Protein AF-H1PM80-F1 (afdb_monomer)

Foldseek 3Di:
DPVPPVVVVVVVVVVVVVVVVVVVVVVVVVVVVVVVVVVVLVLLLLCLVPVVQKFKAFPVRHTCSVVLCVVCVVCVVVSNCPVSSVCCVVRVIDIDGPPVPPD

Solvent-accessible surface area (backbone atoms only — not comparable to full-atom values): 5872 Å² total; per-residue (Å²): 138,74,79,66,58,63,53,51,51,51,48,54,51,51,52,49,53,52,51,51,53,52,50,52,55,51,48,53,52,52,51,52,51,52,52,51,51,52,52,52,45,52,52,50,52,48,31,72,76,39,54,89,46,32,46,32,22,42,73,85,68,48,80,38,40,68,62,53,44,69,76,38,46,75,40,47,77,69,71,46,48,65,65,59,55,48,50,35,61,77,60,49,40,47,78,49,65,67,71,76,78,84,119

Structure (mmCIF, N/CA/C/O backbone):
data_AF-H1PM80-F1
#
_entry.id   AF-H1PM80-F1
#
loop_
_atom_site.group_PDB
_atom_site.id
_atom_site.type_symbol
_atom_site.label_atom_id
_atom_site.label_alt_id
_atom_site.label_comp_id
_atom_site.label_asym_id
_atom_site.label_entity_id
_atom_site.label_seq_id
_atom_site.pdbx_PDB_ins_code
_atom_site.Cartn_x
_atom_site.Cartn_y
_atom_site.Cartn_z
_atom_site.occupancy
_atom_site.B_iso_or_equiv
_atom_site.auth_seq_id
_atom_site.auth_comp_id
_atom_site.auth_asym_id
_atom_site.auth_atom_id
_atom_site.pdbx_PDB_model_num
ATOM 1 N N . MET A 1 1 ? -25.884 12.004 51.070 1.00 46.03 1 MET A N 1
ATOM 2 C CA . MET A 1 1 ? -24.832 11.660 50.081 1.00 46.03 1 MET A CA 1
ATOM 3 C C . MET A 1 1 ? -25.116 12.346 48.738 1.00 46.03 1 MET A C 1
ATOM 5 O O . MET A 1 1 ? -25.887 11.815 47.956 1.00 46.03 1 MET A O 1
ATOM 9 N N . LYS A 1 2 ? -24.551 13.535 48.461 1.00 52.75 2 LYS A N 1
ATOM 10 C CA . LYS A 1 2 ? -24.716 14.250 47.164 1.00 52.75 2 LYS A CA 1
ATOM 11 C C . LYS A 1 2 ? -23.446 14.270 46.290 1.00 52.75 2 LYS A C 1
ATOM 13 O O . LYS A 1 2 ? -23.521 14.591 45.111 1.00 52.75 2 LYS A O 1
ATOM 18 N N . TYR A 1 3 ? -22.309 13.826 46.830 1.00 51.31 3 TYR A N 1
ATOM 19 C CA . TYR A 1 3 ? -20.995 13.819 46.166 1.00 51.31 3 TYR A CA 1
ATOM 20 C C . TYR A 1 3 ? -20.834 12.791 45.032 1.00 51.31 3 TYR A C 1
ATOM 22 O O . TYR A 1 3 ? -19.807 12.770 44.364 1.00 51.31 3 TYR A O 1
ATOM 30 N N . ASN A 1 4 ? -21.828 11.930 44.798 1.00 59.44 4 ASN A N 1
ATOM 31 C CA . ASN A 1 4 ? -21.671 10.769 43.919 1.00 59.44 4 ASN A CA 1
ATOM 32 C C . ASN A 1 4 ? -22.253 10.970 42.508 1.00 59.44 4 ASN A C 1
ATOM 34 O O . ASN A 1 4 ? -21.881 10.250 41.590 1.00 59.44 4 ASN A O 1
ATOM 38 N N . LEU A 1 5 ? -23.157 11.937 42.303 1.00 55.44 5 LEU A N 1
ATOM 39 C CA . LEU A 1 5 ? -23.826 12.122 41.006 1.00 55.44 5 LEU A CA 1
ATOM 40 C C . LEU A 1 5 ? -23.085 13.115 40.099 1.00 55.44 5 LEU A C 1
ATOM 42 O O . LEU A 1 5 ? -22.876 12.832 38.922 1.00 55.44 5 LEU A O 1
ATOM 46 N N . VAL A 1 6 ? -22.644 14.248 40.661 1.00 58.69 6 VAL A N 1
ATOM 47 C CA . VAL A 1 6 ? -21.891 15.291 39.936 1.00 58.69 6 VAL A CA 1
ATOM 48 C C . VAL A 1 6 ? -20.535 14.747 39.477 1.00 58.69 6 VAL A C 1
ATOM 50 O O . VAL A 1 6 ? -20.173 14.883 38.314 1.00 58.69 6 VAL A O 1
ATOM 53 N N . THR A 1 7 ? -19.837 14.014 40.346 1.00 63.66 7 THR A N 1
ATOM 54 C CA . THR A 1 7 ? -18.532 13.404 40.049 1.00 63.66 7 THR A CA 1
ATOM 55 C C . THR A 1 7 ? -18.627 12.336 38.954 1.00 63.66 7 THR A C 1
ATOM 57 O O . THR A 1 7 ? -17.814 12.331 38.037 1.00 63.66 7 THR A O 1
ATOM 60 N N . LYS A 1 8 ? -19.661 11.479 38.972 1.00 67.19 8 LYS A N 1
ATOM 61 C CA . LYS A 1 8 ? -19.893 10.471 37.917 1.00 67.19 8 LYS A CA 1
ATOM 62 C C . LYS A 1 8 ? -20.221 11.098 36.562 1.00 67.19 8 LYS A C 1
ATOM 64 O O . LYS A 1 8 ? -19.705 10.639 35.548 1.00 67.19 8 LYS A O 1
ATOM 69 N N . LYS A 1 9 ? -21.044 12.154 36.539 1.00 72.19 9 LYS A N 1
ATOM 70 C CA . LYS A 1 9 ? -21.349 12.907 35.311 1.00 72.19 9 LYS A CA 1
ATOM 71 C C . LYS A 1 9 ? -20.093 13.559 34.730 1.00 72.19 9 LYS A C 1
ATOM 73 O O . LYS A 1 9 ? -19.873 13.472 33.529 1.00 72.19 9 LYS A O 1
ATOM 78 N N . ASN A 1 10 ? -19.249 14.141 35.577 1.00 77.31 10 ASN A N 1
ATOM 79 C CA . ASN A 1 10 ? -18.012 14.792 35.147 1.00 77.31 10 ASN A CA 1
ATOM 80 C C . ASN A 1 10 ? -16.976 13.785 34.625 1.00 77.31 10 ASN A C 1
ATOM 82 O O . ASN A 1 10 ? -16.315 14.063 33.630 1.00 77.31 10 ASN A O 1
ATOM 86 N N . ILE A 1 11 ? -16.884 12.598 35.236 1.00 83.44 11 ILE A N 1
ATOM 87 C CA . ILE A 1 11 ? -16.048 11.499 34.729 1.00 83.44 11 ILE A CA 1
ATOM 88 C C . ILE A 1 11 ? -16.556 11.032 33.362 1.00 83.44 11 ILE A C 1
ATOM 90 O O . ILE A 1 11 ? -15.766 10.930 32.434 1.00 83.44 11 ILE A O 1
ATOM 94 N N . ALA A 1 12 ? -17.867 10.820 33.204 1.00 82.69 12 ALA A N 1
ATOM 95 C CA . ALA A 1 12 ? -18.444 10.410 31.923 1.00 82.69 12 ALA A CA 1
ATOM 96 C C . ALA A 1 12 ? -18.182 11.439 30.808 1.00 82.69 12 ALA A C 1
ATOM 98 O O . ALA A 1 12 ? -17.837 11.060 29.691 1.00 82.69 12 ALA A O 1
ATOM 99 N N . ILE A 1 13 ? -18.288 12.735 31.121 1.00 84.56 13 ILE A N 1
ATOM 100 C CA . ILE A 1 13 ? -17.967 13.822 30.186 1.00 84.56 13 ILE A CA 1
ATOM 101 C C . ILE A 1 13 ? -16.475 13.809 29.831 1.00 84.56 13 ILE A C 1
ATOM 103 O O . ILE A 1 13 ? -16.134 13.886 28.654 1.00 84.56 13 ILE A O 1
ATOM 107 N N . ALA A 1 14 ? -15.582 13.658 30.813 1.00 83.81 14 ALA A N 1
ATOM 108 C CA . ALA A 1 14 ? -14.143 13.584 30.566 1.00 83.81 14 ALA A CA 1
ATOM 109 C C . ALA A 1 14 ? -13.774 12.377 29.686 1.00 83.81 14 ALA A C 1
ATOM 111 O O . ALA A 1 14 ? -13.023 12.521 28.724 1.00 83.81 14 ALA A O 1
ATOM 112 N N . THR A 1 15 ? -14.351 11.202 29.954 1.00 86.50 15 THR A N 1
ATOM 113 C CA . THR A 1 15 ? -14.158 10.006 29.123 1.00 86.50 15 THR A CA 1
ATOM 114 C C . THR A 1 15 ? -14.675 10.219 27.702 1.00 86.50 15 THR A C 1
ATOM 116 O O . THR A 1 15 ? -14.002 9.839 26.749 1.00 86.50 15 THR A O 1
ATOM 119 N N . PHE A 1 16 ? -15.832 10.867 27.540 1.00 89.25 16 PHE A N 1
ATOM 120 C CA . PHE A 1 16 ? -16.375 11.185 26.222 1.00 89.25 16 PHE A CA 1
ATOM 121 C C . PHE A 1 16 ? -15.456 12.127 25.435 1.00 89.25 16 PHE A C 1
ATOM 123 O O . PHE A 1 16 ? -15.180 11.870 24.269 1.00 89.25 16 PHE A O 1
ATOM 130 N N . ILE A 1 17 ? -14.912 13.166 26.076 1.00 88.69 17 ILE A N 1
ATOM 131 C CA . ILE A 1 17 ? -13.957 14.089 25.443 1.00 88.69 17 ILE A CA 1
ATOM 132 C C . ILE A 1 17 ? -12.698 13.343 24.982 1.00 88.69 17 ILE A C 1
ATOM 134 O O . ILE A 1 17 ? -12.264 13.530 23.849 1.00 88.69 17 ILE A O 1
ATOM 138 N N . ILE A 1 18 ? -12.142 12.456 25.814 1.00 89.69 18 ILE A N 1
ATOM 139 C CA . ILE A 1 18 ? -10.973 11.639 25.444 1.00 89.69 18 ILE A CA 1
ATOM 140 C C . ILE A 1 18 ? -11.303 10.740 24.243 1.00 89.69 18 ILE A C 1
ATOM 142 O O . ILE A 1 18 ? -10.522 10.682 23.295 1.00 89.69 18 ILE A O 1
ATOM 146 N N . LEU A 1 19 ? -12.469 10.087 24.234 1.00 89.75 19 LEU A N 1
ATOM 147 C CA . LEU A 1 19 ? -12.896 9.260 23.101 1.00 89.75 19 LEU A CA 1
ATOM 148 C C . LEU A 1 19 ? -13.057 10.074 21.813 1.00 89.75 19 LEU A C 1
ATOM 150 O O . LEU A 1 19 ? -12.640 9.608 20.755 1.00 89.75 19 LEU A O 1
ATOM 154 N N . VAL A 1 20 ? -13.606 11.289 21.895 1.00 88.81 20 VAL A N 1
ATOM 155 C CA . VAL A 1 20 ? -13.727 12.192 20.742 1.00 88.81 20 VAL A CA 1
ATOM 156 C C . VAL A 1 20 ? -12.347 12.580 20.213 1.00 88.81 20 VAL A C 1
ATOM 158 O O . VAL A 1 20 ? -12.131 12.489 19.010 1.00 88.81 20 VAL A O 1
ATOM 161 N N . ILE A 1 21 ? -11.393 12.928 21.083 1.00 88.19 21 ILE A N 1
ATOM 162 C CA . ILE A 1 21 ? -10.021 13.276 20.673 1.00 88.19 21 ILE A CA 1
ATOM 163 C C . ILE A 1 21 ? -9.329 12.088 19.991 1.00 88.19 21 ILE A C 1
ATOM 165 O O . ILE A 1 21 ? -8.702 12.246 18.943 1.00 88.19 21 ILE A O 1
ATOM 169 N N . ILE A 1 22 ? -9.454 10.883 20.555 1.00 88.69 22 ILE A N 1
ATOM 170 C CA . ILE A 1 22 ? -8.897 9.670 19.941 1.00 88.69 22 ILE A CA 1
ATOM 171 C C . ILE A 1 22 ? -9.536 9.445 18.566 1.00 88.69 22 ILE A C 1
ATOM 173 O O . ILE A 1 22 ? -8.824 9.207 17.592 1.00 88.69 22 ILE A O 1
ATOM 177 N N . ALA A 1 23 ? -10.860 9.580 18.459 1.00 86.06 23 ALA A N 1
ATOM 178 C CA . ALA A 1 23 ? -11.570 9.424 17.197 1.00 86.06 23 ALA A CA 1
ATOM 179 C C . ALA A 1 23 ? -11.118 10.449 16.145 1.00 86.06 23 ALA A C 1
ATOM 181 O O . ALA A 1 23 ? -10.903 10.062 14.998 1.00 86.06 23 ALA A O 1
ATOM 182 N N . THR A 1 24 ? -10.915 11.720 16.515 1.00 84.69 24 THR A N 1
ATOM 183 C CA . THR A 1 24 ? -10.427 12.745 15.577 1.00 84.69 24 THR A CA 1
ATOM 184 C C . THR A 1 24 ? -9.007 12.452 15.101 1.00 84.69 24 THR A C 1
ATOM 186 O O . THR A 1 24 ? -8.755 12.494 13.901 1.00 84.69 24 THR A O 1
ATOM 189 N N . VAL A 1 25 ? -8.099 12.062 16.004 1.00 85.19 25 VAL A N 1
ATOM 190 C CA . VAL A 1 25 ? -6.713 11.718 15.636 1.00 85.19 25 VAL A CA 1
ATOM 191 C C . VAL A 1 25 ? -6.675 10.487 14.726 1.00 85.19 25 VAL A C 1
ATOM 193 O O . VAL A 1 25 ? -5.972 10.479 13.715 1.00 85.19 25 VAL A O 1
ATOM 196 N N . CYS A 1 26 ? -7.458 9.450 15.040 1.00 84.06 26 CYS A N 1
ATOM 197 C CA . CYS A 1 26 ? -7.579 8.273 14.183 1.00 84.06 26 CYS A CA 1
ATOM 198 C C . CYS A 1 26 ? -8.164 8.632 12.813 1.00 84.06 26 CYS A C 1
ATOM 200 O O . CYS A 1 26 ? -7.670 8.144 11.797 1.00 84.06 26 CYS A O 1
ATOM 202 N N . PHE A 1 27 ? -9.190 9.484 12.766 1.00 80.88 27 PHE A N 1
ATOM 203 C CA . PHE A 1 27 ? -9.806 9.916 11.516 1.00 80.88 27 PHE A CA 1
ATOM 204 C C . PHE A 1 27 ? -8.815 10.677 10.628 1.00 80.88 27 PHE A C 1
ATOM 206 O O . PHE A 1 27 ? -8.699 10.359 9.445 1.00 80.88 27 PHE A O 1
ATOM 213 N N . ASP A 1 28 ? -8.045 11.609 11.192 1.00 78.38 28 ASP A N 1
ATOM 214 C CA . ASP A 1 28 ? -7.008 12.343 10.457 1.00 78.38 28 ASP A CA 1
ATOM 215 C C . ASP A 1 28 ? -5.897 11.417 9.951 1.00 78.38 28 ASP A C 1
ATOM 217 O O . ASP A 1 28 ? -5.454 11.540 8.804 1.00 78.38 28 ASP A O 1
ATOM 221 N N . TYR A 1 29 ? -5.493 10.432 10.757 1.00 76.94 29 TYR A N 1
ATOM 222 C CA . TYR A 1 29 ? -4.537 9.409 10.340 1.00 76.94 29 TYR A CA 1
ATOM 223 C C . TYR A 1 29 ? -5.061 8.580 9.158 1.00 76.94 29 TYR A C 1
ATOM 225 O O . TYR A 1 29 ? -4.367 8.435 8.148 1.00 76.94 29 TYR A O 1
ATOM 233 N N . PHE A 1 30 ? -6.302 8.083 9.231 1.00 77.69 30 PHE A N 1
ATOM 234 C CA . PHE A 1 30 ? -6.927 7.337 8.134 1.00 77.69 30 PHE A CA 1
ATOM 235 C C . PHE A 1 30 ? -7.109 8.192 6.881 1.00 77.69 30 PHE A C 1
ATOM 237 O O . PHE A 1 30 ? -6.838 7.724 5.775 1.00 77.69 30 PHE A O 1
ATOM 244 N N . ARG A 1 31 ? -7.520 9.454 7.039 1.00 76.06 31 ARG A N 1
ATOM 245 C CA . ARG A 1 31 ? -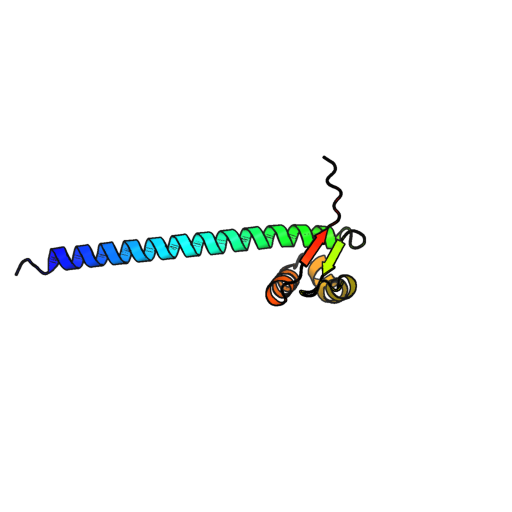7.676 10.398 5.930 1.00 76.06 31 ARG A CA 1
ATOM 246 C C . ARG A 1 31 ? -6.346 10.641 5.221 1.00 76.06 31 ARG A C 1
ATOM 248 O O . ARG A 1 31 ? -6.292 10.557 3.996 1.00 76.06 31 ARG A O 1
ATOM 255 N N . THR A 1 32 ? -5.280 10.876 5.983 1.00 75.19 32 THR A N 1
ATOM 256 C CA . THR A 1 32 ? -3.922 11.088 5.459 1.00 75.19 32 THR A CA 1
ATOM 257 C C . THR A 1 32 ? -3.415 9.851 4.724 1.00 75.19 32 THR A C 1
ATOM 259 O O . THR A 1 32 ? -2.913 9.943 3.607 1.00 75.19 32 THR A O 1
ATOM 262 N N . GLN A 1 33 ? -3.604 8.669 5.311 1.00 74.31 33 GLN A N 1
ATOM 263 C CA . GLN A 1 33 ? -3.255 7.410 4.664 1.00 74.31 33 GLN A CA 1
ATOM 264 C C . GLN A 1 33 ? -4.011 7.174 3.356 1.00 74.31 33 GLN A C 1
ATOM 266 O O . GLN A 1 33 ? -3.420 6.709 2.383 1.00 74.31 33 GLN A O 1
ATOM 271 N N . ASN A 1 34 ? -5.309 7.475 3.332 1.00 73.25 34 ASN A N 1
ATOM 272 C CA . ASN A 1 34 ? -6.126 7.296 2.142 1.00 73.25 34 ASN A CA 1
ATOM 273 C C . ASN A 1 34 ? -5.697 8.257 1.025 1.00 73.25 34 ASN A C 1
ATOM 275 O O . ASN A 1 34 ? -5.567 7.833 -0.119 1.00 73.25 34 ASN A O 1
ATOM 279 N N . ALA A 1 35 ? -5.404 9.517 1.363 1.00 70.31 35 ALA A N 1
ATOM 280 C CA . ALA A 1 35 ? -4.877 10.496 0.415 1.00 70.31 35 ALA A CA 1
ATOM 281 C C . ALA A 1 35 ? -3.529 10.050 -0.180 1.00 70.31 35 ALA A C 1
ATOM 283 O O . ALA A 1 35 ? -3.376 10.039 -1.399 1.00 70.31 35 ALA A O 1
ATOM 284 N N . ASN A 1 36 ? -2.597 9.588 0.661 1.00 74.56 36 ASN A N 1
ATOM 285 C CA . ASN A 1 36 ? -1.300 9.075 0.211 1.00 74.56 36 ASN A CA 1
ATOM 286 C C . ASN A 1 36 ? -1.456 7.839 -0.699 1.00 74.56 36 ASN A C 1
ATOM 288 O O . ASN A 1 36 ? -0.819 7.730 -1.740 1.00 74.56 36 ASN A O 1
ATOM 292 N N . ASN A 1 37 ? -2.375 6.926 -0.369 1.00 76.19 37 ASN A N 1
ATOM 293 C CA . ASN A 1 37 ? -2.662 5.774 -1.227 1.00 76.19 37 ASN A CA 1
ATOM 294 C C . ASN A 1 37 ? -3.248 6.188 -2.584 1.00 76.19 37 ASN A C 1
ATOM 296 O O . ASN A 1 37 ? -2.913 5.577 -3.598 1.00 76.19 37 ASN A O 1
ATOM 300 N N . GLN A 1 38 ? -4.108 7.210 -2.626 1.00 79.69 38 GLN A N 1
ATOM 301 C CA . GLN A 1 38 ? -4.641 7.740 -3.883 1.00 79.69 38 GLN A CA 1
ATOM 302 C C . GLN A 1 38 ? -3.550 8.391 -4.735 1.00 79.69 38 GLN A C 1
ATOM 304 O O . GLN A 1 38 ? -3.524 8.184 -5.946 1.00 79.69 38 GLN A O 1
ATOM 309 N N . GLU A 1 39 ? -2.647 9.153 -4.122 1.00 78.62 39 GLU A N 1
ATOM 310 C CA . GLU A 1 39 ? -1.503 9.750 -4.811 1.00 78.62 39 GLU A CA 1
ATOM 311 C C . GLU A 1 39 ? -0.574 8.670 -5.374 1.00 78.62 39 GLU A C 1
ATOM 313 O O . GLU A 1 39 ? -0.297 8.663 -6.572 1.00 78.62 39 GLU A O 1
ATOM 318 N N . LEU A 1 40 ? -0.206 7.676 -4.562 1.00 79.56 40 LEU A N 1
ATOM 319 C CA . LEU A 1 40 ? 0.643 6.574 -5.003 1.00 79.56 40 LEU A CA 1
ATOM 320 C C . LEU A 1 40 ? -0.017 5.723 -6.097 1.00 79.56 40 LEU A C 1
ATOM 322 O O . LEU A 1 40 ? 0.661 5.270 -7.013 1.00 79.56 40 LEU A O 1
ATOM 326 N N . THR A 1 41 ? -1.341 5.555 -6.053 1.00 80.06 41 THR A N 1
ATOM 327 C CA . THR A 1 41 ? -2.101 4.904 -7.134 1.00 80.06 41 THR A CA 1
ATOM 328 C C . THR A 1 41 ? -1.962 5.674 -8.447 1.00 80.06 41 THR A C 1
ATOM 330 O O . THR A 1 41 ? -1.695 5.065 -9.476 1.00 80.06 41 THR A O 1
ATOM 333 N N . LYS A 1 42 ? -2.093 7.009 -8.426 1.00 79.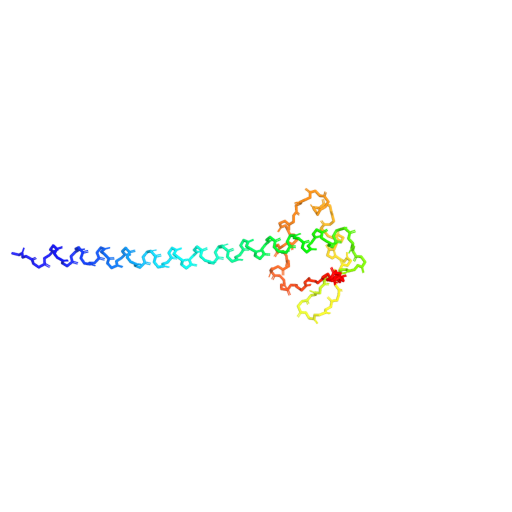12 42 LYS A N 1
ATOM 334 C CA . LYS A 1 42 ? -1.924 7.848 -9.626 1.00 79.12 42 LYS A CA 1
ATOM 335 C C . LYS A 1 42 ? -0.503 7.771 -10.174 1.00 79.12 42 LYS A C 1
ATOM 337 O O . LYS A 1 42 ? -0.322 7.662 -11.382 1.00 79.12 42 LYS A O 1
ATOM 342 N N . VAL A 1 43 ? 0.491 7.797 -9.288 1.00 79.69 43 VAL A N 1
ATOM 343 C CA . VAL A 1 43 ? 1.900 7.650 -9.666 1.00 79.69 43 VAL A CA 1
ATOM 344 C C . VAL A 1 43 ? 2.127 6.283 -10.314 1.00 79.69 43 VAL A C 1
ATOM 346 O O . VAL A 1 43 ? 2.692 6.221 -11.398 1.00 79.69 43 VAL A O 1
ATOM 349 N N . LEU A 1 44 ? 1.624 5.195 -9.721 1.00 80.81 44 LEU A N 1
ATOM 350 C CA . LEU A 1 44 ? 1.735 3.845 -10.286 1.00 80.81 44 LEU A CA 1
ATOM 351 C C . LEU A 1 44 ? 0.976 3.676 -11.606 1.00 80.81 44 LEU A C 1
ATOM 353 O O . LEU A 1 44 ? 1.457 2.976 -12.492 1.00 80.81 44 LEU A O 1
ATOM 357 N N . GLN A 1 45 ? -0.169 4.335 -11.769 1.00 80.81 45 GLN A N 1
ATOM 358 C CA . GLN A 1 45 ? -0.887 4.375 -13.040 1.00 80.81 45 GLN A CA 1
ATOM 359 C C . GLN A 1 45 ? -0.070 5.109 -14.117 1.00 80.81 45 GLN A C 1
ATOM 361 O O . GLN A 1 45 ? -0.005 4.658 -15.258 1.00 80.81 45 GLN A O 1
ATOM 366 N N . ALA A 1 46 ? 0.603 6.208 -13.762 1.00 76.38 46 ALA A N 1
ATOM 367 C CA . ALA A 1 46 ? 1.526 6.891 -14.666 1.00 76.38 46 ALA A CA 1
ATOM 368 C C . ALA A 1 46 ? 2.759 6.027 -14.994 1.00 76.38 46 ALA A C 1
ATOM 370 O O . ALA A 1 46 ? 3.200 6.024 -16.143 1.00 76.38 46 ALA A O 1
ATOM 371 N N . VAL A 1 47 ? 3.268 5.249 -14.028 1.00 76.06 47 VAL A N 1
ATOM 372 C CA . VAL A 1 47 ? 4.339 4.261 -14.253 1.00 76.06 47 VAL A CA 1
ATOM 373 C C . VAL A 1 47 ? 3.900 3.173 -15.231 1.00 76.06 47 VAL A C 1
ATOM 375 O O . VAL A 1 47 ? 4.657 2.816 -16.125 1.00 76.06 47 VAL A O 1
ATOM 378 N N . GLU A 1 48 ? 2.679 2.662 -15.098 1.00 73.56 48 GLU A N 1
ATOM 379 C CA . GLU A 1 48 ? 2.120 1.670 -16.019 1.00 73.56 48 GLU A CA 1
ATOM 380 C C . GLU A 1 48 ? 1.987 2.225 -17.446 1.00 73.56 48 GLU A C 1
ATOM 382 O O . GLU A 1 48 ? 2.342 1.551 -18.412 1.00 73.56 48 GLU A O 1
ATOM 387 N N . GLN A 1 49 ? 1.503 3.464 -17.581 1.00 76.44 49 GLN A N 1
ATOM 388 C CA . GLN A 1 49 ? 1.321 4.125 -18.876 1.00 76.44 49 GLN A CA 1
ATOM 389 C C . GLN A 1 49 ? 2.649 4.499 -19.542 1.00 76.44 49 GLN A C 1
ATOM 391 O O . GLN A 1 49 ? 2.756 4.440 -20.767 1.00 76.44 49 GLN A O 1
ATOM 396 N N . ASN A 1 50 ? 3.652 4.898 -18.756 1.00 72.19 50 ASN A N 1
ATOM 397 C CA . ASN A 1 50 ? 4.973 5.259 -19.253 1.00 72.19 50 ASN A CA 1
ATOM 398 C C . ASN A 1 50 ? 6.085 4.766 -18.305 1.00 72.19 50 ASN A C 1
ATOM 400 O O . ASN A 1 50 ? 6.613 5.530 -17.482 1.00 72.19 50 ASN A O 1
ATOM 404 N N . PRO A 1 51 ? 6.479 3.486 -18.429 1.00 65.12 51 PRO A N 1
ATOM 405 C CA . PRO A 1 51 ? 7.492 2.895 -17.560 1.00 65.12 51 PRO A CA 1
ATOM 406 C C . PRO A 1 51 ? 8.889 3.469 -17.819 1.00 65.12 51 PRO A C 1
ATOM 408 O O . PRO A 1 51 ? 9.714 3.492 -16.915 1.00 65.12 51 PRO A O 1
ATOM 411 N N . VAL A 1 52 ? 9.146 4.001 -19.021 1.00 65.69 52 VAL A N 1
ATOM 412 C CA . VAL A 1 52 ? 10.451 4.566 -19.414 1.00 65.69 52 VAL A CA 1
ATOM 413 C C . VAL A 1 52 ? 10.742 5.885 -18.689 1.00 65.69 52 VAL A C 1
ATOM 415 O O . VAL A 1 52 ? 11.898 6.243 -18.481 1.00 65.69 52 VAL A O 1
ATOM 418 N N . SER A 1 53 ? 9.700 6.616 -18.282 1.00 66.88 53 SER A N 1
ATOM 419 C CA . SER A 1 53 ? 9.826 7.883 -17.554 1.00 66.88 53 SER A CA 1
ATOM 420 C C . SER A 1 53 ? 9.674 7.737 -16.042 1.00 66.88 53 SER A C 1
ATOM 422 O O . SER A 1 53 ? 9.464 8.739 -15.367 1.00 66.88 53 SER A O 1
ATOM 424 N N . SER A 1 54 ? 9.713 6.526 -15.498 1.00 73.19 54 SER A N 1
ATOM 425 C CA . SER A 1 54 ? 9.360 6.270 -14.102 1.00 73.19 54 SER A CA 1
ATOM 426 C C . SER A 1 54 ? 10.479 5.531 -13.391 1.00 73.19 54 SER A C 1
ATOM 428 O O . SER A 1 54 ? 11.110 4.665 -13.984 1.00 73.19 54 SER A O 1
ATOM 430 N N . LYS A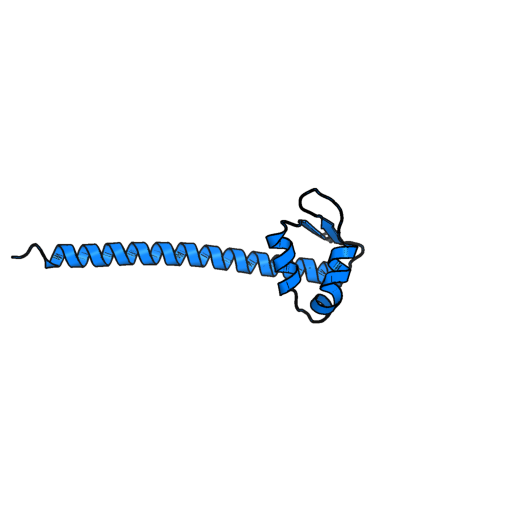 1 55 ? 10.734 5.882 -12.129 1.00 83.38 55 LYS A N 1
ATOM 431 C CA . LYS A 1 55 ? 11.818 5.303 -11.338 1.00 83.38 55 LYS A CA 1
ATOM 432 C C . LYS A 1 55 ? 11.309 4.852 -9.977 1.00 83.38 55 LYS A C 1
ATOM 434 O O . LYS A 1 55 ? 10.740 5.651 -9.229 1.00 83.38 55 LYS A O 1
ATOM 439 N N . VAL A 1 56 ? 11.525 3.578 -9.668 1.00 85.25 56 VAL A N 1
ATOM 440 C CA . VAL A 1 56 ? 11.319 2.990 -8.344 1.00 85.25 56 VAL A CA 1
ATOM 441 C C . VAL A 1 56 ? 12.686 2.697 -7.750 1.00 85.25 56 VAL A C 1
ATOM 443 O O . VAL A 1 56 ? 13.464 1.933 -8.317 1.00 85.25 56 VAL A O 1
ATOM 446 N N . GLU A 1 57 ? 12.974 3.295 -6.604 1.00 88.81 57 GLU A N 1
ATOM 447 C CA . GLU A 1 57 ? 14.233 3.112 -5.891 1.00 88.81 57 GLU A CA 1
ATOM 448 C C . GLU A 1 57 ? 13.990 2.416 -4.555 1.00 88.81 57 GLU A C 1
ATOM 450 O O . GLU A 1 57 ? 12.999 2.673 -3.862 1.00 88.81 57 GLU A O 1
ATOM 455 N N . ASP A 1 58 ? 14.909 1.532 -4.177 1.00 89.00 58 ASP A N 1
ATOM 456 C CA . ASP A 1 58 ? 14.917 0.964 -2.839 1.00 89.00 58 ASP A CA 1
ATOM 457 C C . ASP A 1 58 ? 15.280 2.026 -1.783 1.00 89.00 58 ASP A C 1
ATOM 459 O O . ASP A 1 58 ? 15.682 3.151 -2.088 1.00 89.00 58 ASP A O 1
ATOM 463 N N . LYS A 1 59 ? 15.194 1.656 -0.503 1.00 88.06 59 LYS A N 1
ATOM 464 C CA . LYS A 1 59 ? 15.572 2.537 0.616 1.00 88.06 59 LYS A CA 1
ATOM 465 C C . LYS A 1 59 ? 17.029 3.036 0.581 1.00 88.06 59 LYS A C 1
ATOM 467 O O . LYS A 1 59 ? 17.373 3.939 1.335 1.00 88.06 59 LYS A O 1
ATOM 472 N N . ASN A 1 60 ? 17.891 2.410 -0.221 1.00 88.31 60 ASN A N 1
ATOM 473 C CA . ASN A 1 60 ? 19.300 2.758 -0.385 1.00 88.31 60 ASN A CA 1
ATOM 474 C C . ASN A 1 60 ? 19.550 3.560 -1.680 1.00 88.31 60 ASN A C 1
ATOM 476 O O . ASN A 1 60 ? 20.704 3.857 -1.984 1.00 88.31 60 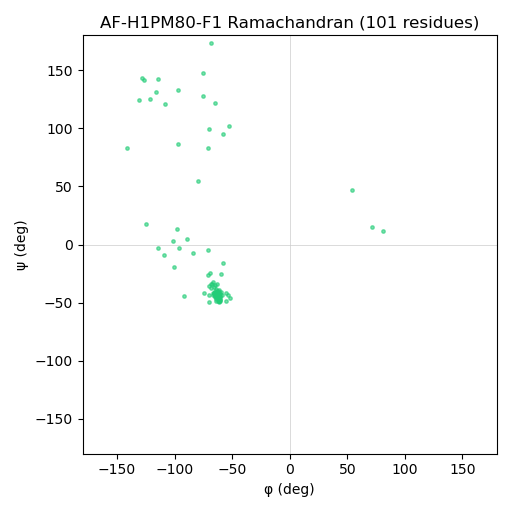ASN A O 1
ATOM 480 N N . GLY A 1 61 ? 18.507 3.891 -2.452 1.00 83.62 61 GLY A N 1
ATOM 481 C CA . GLY A 1 61 ? 18.616 4.590 -3.736 1.00 83.62 61 GLY A CA 1
ATOM 482 C C . GLY A 1 61 ? 18.981 3.692 -4.925 1.00 83.62 61 GLY A C 1
ATOM 483 O O . GLY A 1 61 ? 19.325 4.199 -5.992 1.00 83.62 61 GLY A O 1
ATOM 484 N N . LYS A 1 62 ? 18.938 2.361 -4.776 1.00 90.00 62 LYS A N 1
ATOM 485 C CA . LYS A 1 62 ? 19.146 1.425 -5.888 1.00 90.00 62 LYS A CA 1
ATOM 486 C C . LYS A 1 62 ? 17.899 1.392 -6.764 1.00 90.00 62 LYS A C 1
ATOM 488 O O . LYS A 1 62 ? 16.809 1.122 -6.267 1.00 90.00 62 LYS A O 1
ATOM 493 N N . ASP A 1 63 ? 18.075 1.586 -8.067 1.00 88.12 63 ASP A N 1
ATOM 494 C CA . ASP A 1 63 ? 17.000 1.426 -9.046 1.00 88.12 63 ASP A CA 1
ATOM 495 C C . ASP A 1 63 ? 16.529 -0.039 -9.097 1.00 88.12 63 ASP A C 1
ATOM 497 O O . ASP A 1 63 ? 17.320 -0.957 -9.334 1.00 88.12 63 ASP A O 1
ATOM 501 N N . ILE A 1 64 ? 15.242 -0.244 -8.828 1.00 89.00 64 ILE A N 1
ATOM 502 C CA . ILE A 1 64 ? 14.549 -1.538 -8.848 1.00 89.00 64 ILE A CA 1
ATOM 503 C C . ILE A 1 64 ? 13.326 -1.500 -9.772 1.00 89.00 64 ILE A C 1
ATOM 505 O O . ILE A 1 64 ? 12.441 -2.345 -9.659 1.00 89.00 64 ILE A O 1
ATOM 509 N N . THR A 1 65 ? 13.249 -0.521 -10.677 1.00 85.75 65 THR A N 1
ATOM 510 C CA . THR A 1 65 ? 12.070 -0.262 -11.515 1.00 85.75 65 THR A CA 1
ATOM 511 C C . THR A 1 65 ? 11.635 -1.493 -12.304 1.00 85.75 65 THR A C 1
ATOM 513 O O . THR A 1 65 ? 10.463 -1.865 -12.259 1.00 85.75 65 THR A O 1
ATOM 516 N N . GLU A 1 66 ? 12.567 -2.164 -12.982 1.00 84.25 66 GLU A N 1
ATOM 517 C CA . GLU A 1 66 ? 12.263 -3.352 -13.788 1.00 84.25 66 GLU A CA 1
ATOM 518 C C . GLU A 1 66 ? 11.800 -4.537 -12.933 1.00 84.25 66 GLU A C 1
ATOM 520 O O . GLU A 1 66 ? 10.821 -5.200 -13.274 1.00 84.25 66 GLU A O 1
ATOM 525 N N . GLU A 1 67 ? 12.463 -4.784 -11.799 1.00 88.69 67 GLU A N 1
ATOM 526 C CA . GLU A 1 67 ? 12.105 -5.86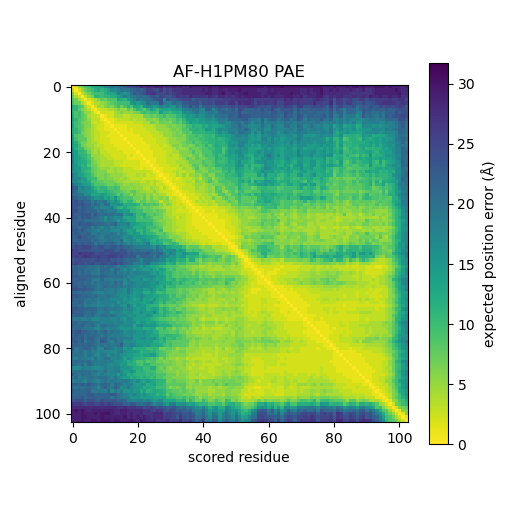2 -10.870 1.00 88.69 67 GLU A CA 1
ATOM 527 C C . GLU A 1 67 ? 10.717 -5.618 -10.262 1.00 88.69 67 GLU A C 1
ATOM 529 O O . GLU A 1 67 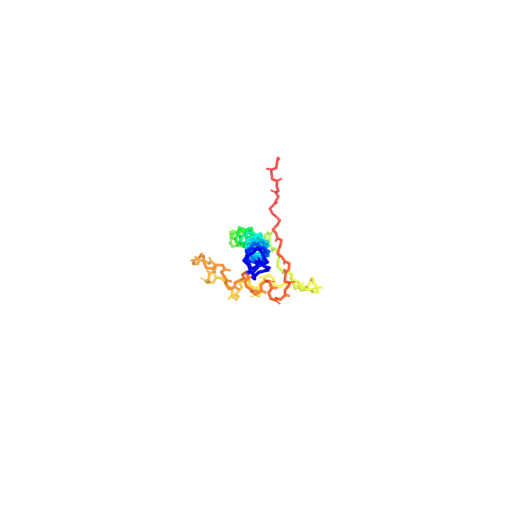? 9.871 -6.515 -10.226 1.00 88.69 67 GLU A O 1
ATOM 534 N N . PHE A 1 68 ? 10.462 -4.380 -9.834 1.00 88.12 68 PHE A N 1
ATOM 535 C CA . PHE A 1 68 ? 9.192 -3.964 -9.258 1.00 88.12 68 PHE A CA 1
ATOM 536 C C . PHE A 1 68 ? 8.054 -4.073 -10.275 1.00 88.12 68 PHE A C 1
ATOM 538 O O . PHE A 1 68 ? 7.012 -4.660 -9.975 1.00 88.12 68 PHE A O 1
ATOM 545 N N . LEU A 1 69 ? 8.257 -3.548 -11.487 1.00 85.06 69 LEU A N 1
ATOM 546 C CA . LEU A 1 69 ? 7.274 -3.641 -12.559 1.00 85.06 69 LEU A CA 1
ATOM 547 C C . LEU A 1 69 ? 7.017 -5.094 -12.928 1.00 85.06 69 LEU A C 1
ATOM 549 O O . LEU A 1 69 ? 5.865 -5.496 -12.931 1.00 85.06 69 LEU A O 1
ATOM 553 N N . SER A 1 70 ? 8.051 -5.903 -13.154 1.00 88.12 70 SER A N 1
ATOM 554 C CA . SER A 1 70 ? 7.900 -7.324 -13.489 1.00 88.12 70 SER A CA 1
ATOM 555 C C . SER A 1 70 ? 7.082 -8.085 -12.436 1.00 88.12 70 SER A C 1
ATOM 557 O O . SER A 1 70 ? 6.181 -8.851 -12.776 1.00 88.12 70 SER A O 1
ATOM 559 N N . LYS A 1 71 ? 7.318 -7.806 -11.146 1.00 90.06 71 LYS A N 1
ATOM 560 C CA . LYS A 1 71 ? 6.601 -8.441 -10.031 1.00 90.06 71 LYS A CA 1
ATOM 561 C C . LYS A 1 71 ? 5.118 -8.058 -9.958 1.00 90.06 71 LYS A C 1
ATOM 563 O O . LYS A 1 71 ? 4.308 -8.883 -9.539 1.00 90.06 71 LYS A O 1
ATOM 568 N N . TYR A 1 72 ? 4.761 -6.825 -10.325 1.00 89.06 72 TYR A N 1
ATOM 569 C CA . TYR A 1 72 ? 3.405 -6.290 -10.141 1.00 89.06 72 TYR A CA 1
ATOM 570 C C . TYR A 1 72 ? 2.643 -6.001 -11.441 1.00 89.06 72 TYR A C 1
ATOM 572 O O . TYR A 1 72 ? 1.469 -5.648 -11.368 1.00 89.06 72 TYR A O 1
ATOM 580 N N . LEU A 1 73 ? 3.248 -6.185 -12.618 1.00 84.94 73 LEU A N 1
ATOM 581 C CA . LEU A 1 73 ? 2.696 -5.786 -13.920 1.00 84.94 73 LEU A CA 1
ATOM 582 C C . LEU A 1 73 ? 1.275 -6.307 -14.151 1.00 84.94 73 LEU A C 1
ATOM 584 O O . LEU A 1 73 ? 0.402 -5.556 -14.580 1.00 84.94 73 LEU A O 1
ATOM 588 N N . ASP A 1 74 ? 1.037 -7.582 -13.851 1.00 86.56 74 ASP A N 1
ATOM 589 C CA . ASP A 1 74 ? -0.266 -8.219 -14.056 1.00 86.56 74 ASP A CA 1
ATOM 590 C C . ASP A 1 74 ? -1.350 -7.681 -13.121 1.00 86.56 74 ASP A C 1
ATOM 592 O O . ASP A 1 74 ? -2.517 -7.612 -13.509 1.00 86.56 74 ASP A O 1
ATOM 596 N N . ASP A 1 75 ? -0.983 -7.312 -11.894 1.00 86.81 75 ASP A N 1
ATOM 597 C CA . ASP A 1 75 ? -1.904 -6.704 -10.937 1.00 86.81 75 ASP A CA 1
ATOM 598 C C . ASP A 1 75 ? -2.182 -5.239 -11.324 1.00 86.81 75 ASP A C 1
ATOM 600 O O . ASP A 1 75 ? -3.341 -4.823 -11.324 1.00 86.81 75 ASP A O 1
ATOM 604 N N . LEU A 1 76 ? -1.153 -4.490 -11.748 1.00 85.25 76 LEU A N 1
ATOM 605 C CA . LEU A 1 76 ? -1.273 -3.104 -12.222 1.00 85.25 76 LEU A CA 1
ATOM 606 C C . LEU A 1 76 ? -2.195 -3.005 -13.446 1.00 85.25 76 LEU A C 1
ATOM 608 O O . LEU A 1 76 ? -3.155 -2.244 -13.410 1.00 85.25 76 LEU A O 1
ATOM 612 N N . LYS A 1 77 ? -2.008 -3.870 -14.455 1.00 83.62 77 LYS A N 1
ATOM 613 C CA . LYS A 1 77 ? -2.869 -3.941 -15.656 1.00 83.62 77 LYS A CA 1
ATOM 614 C C . LYS A 1 77 ? -4.336 -4.243 -15.358 1.00 83.62 77 LYS A C 1
ATOM 616 O O . LYS A 1 77 ? -5.217 -3.926 -16.153 1.00 83.62 77 LYS A O 1
ATOM 621 N N . LYS A 1 78 ? -4.614 -4.895 -14.227 1.00 86.88 78 LYS A N 1
ATOM 622 C CA . LYS A 1 78 ? -5.975 -5.187 -13.749 1.00 86.88 78 LYS A CA 1
ATOM 623 C C . LYS A 1 78 ? -6.536 -4.062 -12.872 1.00 86.88 78 LYS A C 1
ATOM 625 O O . LYS A 1 78 ? -7.616 -4.221 -12.306 1.00 86.88 78 LYS A O 1
ATOM 630 N N . GLY A 1 79 ? -5.807 -2.954 -12.721 1.00 81.44 79 GLY A N 1
ATOM 631 C CA . GLY A 1 79 ? -6.146 -1.842 -11.837 1.00 81.44 79 GLY A CA 1
ATOM 632 C C . GLY A 1 79 ? -5.984 -2.160 -10.346 1.00 81.44 79 GLY A C 1
ATOM 633 O O . GLY A 1 79 ? -6.515 -1.439 -9.501 1.00 81.44 79 GLY A O 1
ATOM 634 N N . ASN A 1 80 ? -5.286 -3.244 -9.990 1.00 86.56 80 ASN A N 1
ATOM 635 C CA . ASN A 1 80 ? -5.081 -3.657 -8.605 1.00 86.56 80 ASN A CA 1
ATOM 636 C C . ASN A 1 80 ? -3.724 -3.174 -8.076 1.00 86.56 80 ASN A C 1
ATOM 638 O O . ASN A 1 80 ? -2.729 -3.896 -8.065 1.00 86.56 80 ASN A O 1
ATOM 642 N N . TYR A 1 81 ? -3.703 -1.944 -7.569 1.00 85.00 81 TYR A N 1
ATOM 643 C CA . TYR A 1 81 ? -2.491 -1.303 -7.051 1.00 85.00 81 TYR A CA 1
ATOM 644 C C . TYR A 1 81 ? -2.177 -1.665 -5.588 1.00 85.00 81 TYR A C 1
ATOM 646 O O . TYR A 1 81 ? -1.112 -1.319 -5.078 1.00 85.00 81 TYR A O 1
ATOM 654 N N . SER A 1 82 ? -3.072 -2.370 -4.884 1.00 85.56 82 SER A N 1
ATOM 655 C CA . SER A 1 82 ? -2.975 -2.554 -3.429 1.00 85.56 82 SER A CA 1
ATOM 656 C C . SER A 1 82 ? -1.708 -3.288 -2.986 1.00 85.56 82 SER A C 1
ATOM 658 O O . SER A 1 82 ? -1.112 -2.913 -1.977 1.00 85.56 82 SER A O 1
ATOM 660 N N . LYS A 1 83 ? -1.267 -4.311 -3.731 1.00 88.69 83 LYS A N 1
ATOM 661 C CA . LYS A 1 83 ? -0.039 -5.055 -3.396 1.00 88.69 83 LYS A CA 1
ATOM 662 C C . LYS A 1 83 ? 1.218 -4.214 -3.618 1.00 88.69 83 LYS A C 1
ATOM 664 O O . LYS A 1 83 ? 2.084 -4.184 -2.749 1.00 88.69 83 LYS A O 1
ATOM 669 N N . ALA A 1 84 ? 1.275 -3.495 -4.738 1.00 87.50 84 ALA A N 1
ATOM 670 C CA . ALA A 1 84 ? 2.374 -2.595 -5.076 1.00 87.50 84 ALA A CA 1
ATOM 671 C C . ALA A 1 84 ? 2.520 -1.477 -4.027 1.00 87.50 84 ALA A C 1
ATOM 673 O O . ALA A 1 84 ? 3.602 -1.273 -3.481 1.00 87.50 84 ALA A O 1
ATOM 674 N N . ILE A 1 85 ? 1.410 -0.823 -3.667 1.00 86.94 85 ILE A N 1
ATOM 675 C CA . ILE A 1 85 ? 1.349 0.218 -2.626 1.00 86.94 85 ILE A CA 1
ATOM 676 C C . ILE A 1 85 ? 1.810 -0.317 -1.269 1.00 86.94 85 ILE A C 1
ATOM 678 O O . ILE A 1 85 ? 2.561 0.349 -0.554 1.00 86.94 85 ILE A O 1
ATOM 682 N N . LYS A 1 86 ? 1.366 -1.526 -0.909 1.00 88.81 86 LYS A N 1
ATOM 683 C CA . LYS A 1 86 ? 1.751 -2.167 0.347 1.00 88.81 86 LYS A CA 1
ATOM 684 C C . LYS A 1 86 ? 3.260 -2.410 0.407 1.00 88.81 86 LYS A C 1
ATOM 686 O O . LYS A 1 86 ? 3.878 -2.026 1.393 1.00 88.81 86 LYS A O 1
ATOM 691 N N . GLU A 1 87 ? 3.855 -2.981 -0.640 1.00 88.06 87 GLU A N 1
ATOM 692 C CA . GLU A 1 87 ? 5.300 -3.246 -0.672 1.00 88.06 87 GLU A CA 1
ATOM 693 C C . GLU A 1 87 ? 6.115 -1.946 -0.644 1.00 88.06 87 GLU A C 1
ATOM 695 O O . GLU A 1 87 ? 7.056 -1.854 0.138 1.00 88.06 87 GLU A O 1
ATOM 700 N N . ILE A 1 88 ? 5.727 -0.919 -1.417 1.00 87.69 88 ILE A N 1
ATOM 701 C CA . ILE A 1 88 ? 6.393 0.398 -1.399 1.00 87.69 88 ILE A CA 1
ATOM 702 C C . ILE A 1 88 ? 6.451 0.951 0.023 1.00 87.69 88 ILE A C 1
ATOM 704 O O . ILE A 1 88 ? 7.490 1.432 0.473 1.00 87.69 88 ILE A O 1
ATOM 708 N N . ARG A 1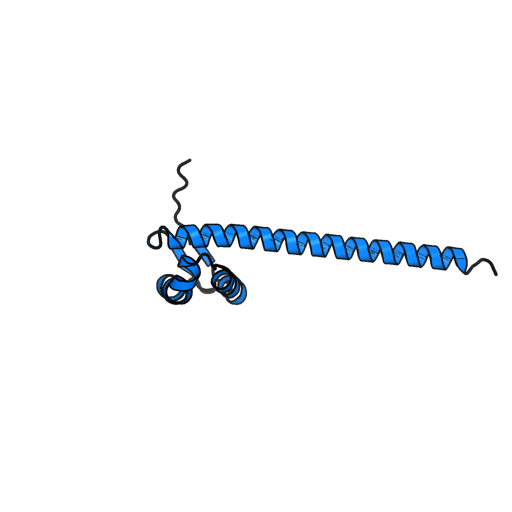 89 ? 5.346 0.832 0.759 1.00 85.25 89 ARG A N 1
ATOM 709 C CA . ARG A 1 89 ? 5.268 1.294 2.140 1.00 85.25 89 ARG A CA 1
ATOM 710 C C . ARG A 1 89 ? 6.101 0.444 3.095 1.00 85.25 89 ARG A C 1
ATOM 712 O O . ARG A 1 89 ? 6.841 0.999 3.896 1.00 85.25 89 ARG A O 1
ATOM 719 N N . GLU A 1 90 ? 5.965 -0.878 3.039 1.00 88.00 90 GLU A N 1
ATOM 720 C CA . GLU A 1 90 ? 6.651 -1.798 3.957 1.00 88.00 90 GLU A CA 1
ATOM 721 C C . GLU A 1 90 ? 8.168 -1.795 3.754 1.00 88.00 90 GLU A C 1
ATOM 723 O O . GLU A 1 90 ? 8.931 -1.960 4.705 1.00 88.00 90 GLU A O 1
ATOM 728 N N . ARG A 1 91 ? 8.618 -1.589 2.516 1.00 88.38 91 ARG A N 1
ATOM 729 C CA . ARG A 1 91 ? 10.037 -1.564 2.159 1.00 88.38 91 ARG A CA 1
ATOM 730 C C . ARG A 1 91 ? 10.632 -0.162 2.097 1.00 88.38 91 ARG A C 1
ATOM 732 O O . ARG A 1 91 ? 11.842 -0.051 1.898 1.00 88.38 91 ARG A O 1
ATOM 739 N N . HIS A 1 92 ? 9.816 0.873 2.301 1.00 86.38 92 HIS A N 1
ATOM 740 C CA . HIS A 1 92 ? 10.203 2.280 2.188 1.00 86.38 92 HIS A CA 1
ATOM 741 C C . HIS A 1 92 ? 10.839 2.612 0.831 1.00 86.38 92 HIS A C 1
ATOM 743 O O . HIS A 1 92 ? 11.898 3.233 0.765 1.00 86.38 92 HIS A O 1
ATOM 749 N N . TYR A 1 93 ? 10.207 2.159 -0.251 1.00 87.44 93 TYR A N 1
ATOM 750 C CA . TYR A 1 93 ? 10.634 2.494 -1.606 1.00 87.44 93 TYR A CA 1
ATOM 751 C C . TYR A 1 93 ? 10.246 3.925 -1.964 1.00 87.44 93 TYR A C 1
ATOM 753 O O . TYR A 1 93 ? 9.211 4.433 -1.529 1.00 87.44 93 TYR A O 1
ATOM 761 N N . SER A 1 94 ? 11.073 4.554 -2.789 1.00 83.88 94 SER A N 1
ATOM 762 C CA . SER A 1 94 ? 10.772 5.839 -3.407 1.00 83.88 94 SER A CA 1
ATOM 763 C C . SER A 1 94 ? 10.224 5.593 -4.806 1.00 83.88 94 SER A C 1
ATOM 765 O O . SER A 1 94 ? 10.784 4.796 -5.558 1.00 83.88 94 SER A O 1
ATOM 767 N N . VAL A 1 95 ? 9.128 6.258 -5.164 1.00 84.38 95 VAL A N 1
ATOM 768 C CA . VAL A 1 95 ? 8.573 6.208 -6.520 1.00 84.38 95 VAL A CA 1
ATOM 769 C C . VAL A 1 95 ? 8.523 7.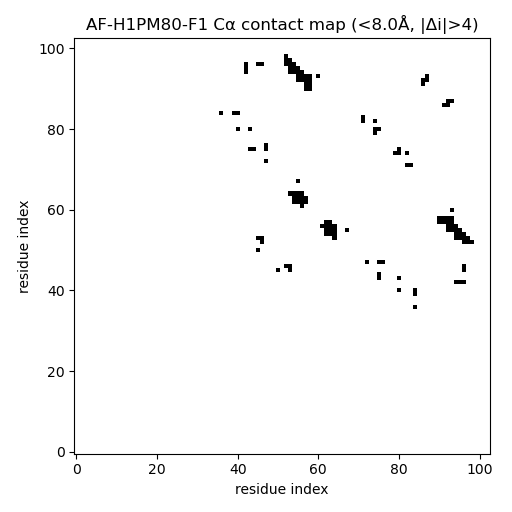620 -7.063 1.00 84.38 95 VAL A C 1
ATOM 771 O O . VAL A 1 95 ? 7.923 8.506 -6.459 1.00 84.38 95 VAL A O 1
ATOM 774 N N . SER A 1 96 ? 9.139 7.821 -8.221 1.00 81.62 96 SER A N 1
ATOM 775 C CA . SER A 1 96 ? 9.124 9.090 -8.934 1.00 81.62 96 SER A CA 1
ATOM 776 C C . SER A 1 96 ? 8.700 8.867 -10.378 1.00 81.62 96 SER A C 1
ATOM 778 O O . SER A 1 96 ? 9.026 7.855 -10.999 1.00 81.62 96 SER A O 1
ATOM 780 N N . THR A 1 97 ? 7.945 9.816 -10.918 1.00 75.69 97 THR A N 1
ATOM 781 C CA . THR A 1 97 ? 7.651 9.869 -12.348 1.00 75.69 97 THR A CA 1
ATOM 782 C C . THR A 1 97 ? 8.262 11.148 -12.880 1.00 75.69 97 THR A C 1
ATOM 784 O O . THR A 1 97 ? 8.080 12.225 -12.318 1.00 75.69 97 THR A O 1
ATOM 787 N N . ASN A 1 98 ? 8.992 11.043 -13.979 1.00 65.12 98 ASN A N 1
ATOM 788 C CA . ASN A 1 98 ? 9.422 12.177 -14.771 1.00 65.12 98 ASN A CA 1
ATOM 789 C C . ASN A 1 98 ? 8.245 12.610 -15.658 1.00 65.12 98 ASN A C 1
ATOM 791 O O . ASN A 1 98 ? 8.338 12.651 -16.885 1.00 65.12 98 ASN A O 1
ATOM 795 N N . GLN A 1 99 ? 7.089 12.881 -15.044 1.00 52.72 99 GLN A N 1
ATOM 796 C CA . GLN A 1 99 ? 6.069 13.670 -15.709 1.00 52.72 99 GLN A CA 1
ATOM 797 C C . GLN A 1 99 ? 6.634 15.080 -15.773 1.00 52.72 99 GLN A C 1
ATOM 799 O O . GLN A 1 99 ? 6.631 15.818 -14.792 1.00 52.72 99 GLN A O 1
ATOM 804 N N . LYS A 1 100 ? 7.184 15.435 -16.936 1.00 43.66 100 LYS A N 1
ATOM 805 C CA . LYS A 1 100 ? 7.446 16.824 -17.288 1.00 43.66 100 LYS A CA 1
ATOM 806 C C . LYS A 1 100 ? 6.125 17.556 -17.075 1.00 43.66 100 LYS A C 1
ATOM 808 O O . LYS A 1 100 ? 5.217 17.400 -17.886 1.00 43.66 100 LYS A O 1
ATOM 813 N N . SER A 1 101 ? 5.999 18.276 -15.963 1.00 40.09 101 SER A N 1
ATOM 814 C CA . SER A 1 101 ? 4.893 19.192 -15.728 1.00 40.09 101 SER A CA 1
ATOM 815 C C . SER A 1 101 ? 4.921 20.189 -16.876 1.00 40.09 101 SER A C 1
ATOM 817 O O . SER A 1 101 ? 5.698 21.140 -16.865 1.00 40.09 101 SER A O 1
ATOM 819 N N . THR A 1 102 ? 4.137 19.936 -17.918 1.00 40.06 102 THR A N 1
ATOM 820 C CA . THR A 1 102 ? 3.759 20.966 -18.875 1.00 40.06 102 THR A CA 1
ATOM 821 C C . THR A 1 102 ? 2.800 21.876 -18.128 1.00 40.06 102 THR A C 1
ATOM 823 O O . THR A 1 102 ? 1.588 21.663 -18.147 1.00 40.06 102 THR A O 1
ATOM 826 N N . SER A 1 103 ? 3.385 22.799 -17.365 1.00 36.38 103 SER A N 1
ATOM 827 C CA . SER A 1 103 ? 2.745 24.059 -17.016 1.00 36.38 103 SER A CA 1
ATOM 828 C C . SER A 1 103 ? 2.925 25.053 -18.152 1.00 36.38 103 SER A C 1
ATOM 830 O O . SER A 1 103 ? 3.891 24.893 -18.935 1.00 36.38 103 SER A O 1
#

pLDDT: mean 78.62, std 12.37, range [36.38, 90.06]

Radius of gyration: 22.66 Å; Cα contacts (8 Å, |Δi|>4): 69; chains: 1; bounding box: 44×32×70 Å

Mean predicted aligned error: 10.84 Å

Secondary structure (DSSP, 8-state):
--TTHHHHHHHHHHHHHHHHHHHHHHHHHHHHHHHHHHHHHHHHHHHHH-GGGEEEE-TTS-B-HHHHHHHHHHHHHTT--HHHHHHHHHHT-EEEE------

Sequence (103 aa):
MKYNLV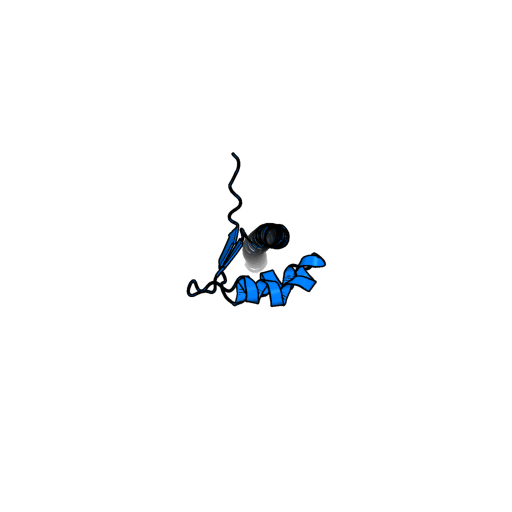TKKNIAIATFIILVIIATVCFDYFRTQNANNQELTKVLQAVEQNPVSSKVEDKNGKDITEEFLSKYLDDLKKGNYSKAIKEIRERHYSVSTNQKSTS